Protein AF-A0A7J5QIJ9-F1 (afdb_monomer_lite)

Sequence (38 aa):
EGDPEGGIAPGTAFEDIPDDWVCPLCGVGKDDFEVQED

Organism: NCBI:txid371601

InterPro domains:
  IPR018527 Rubredoxin, iron-binding site [PS00202] (17-27)
  IPR024934 Rubredoxin-like domain [PS50903] (1-36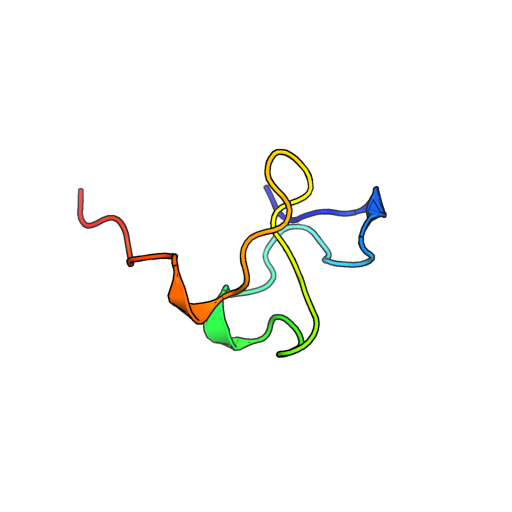)
  IPR024935 Rubredoxin domain [PF00301] (1-33)
  IPR024935 Rubredoxin domain [cd00730] (1-35)
  IPR050526 Rubredoxin electron transfer [PTHR47627] (1-36)

Secondary structure (DSSP, 8-state):
--BTTTTB-TT--GGGS-TT-B-TTT--BGGG--PPP-

pLDDT: mean 94.57, std 4.88, range [71.06, 98.0]

Foldseek 3Di:
DFDVVQPTDPPDDLVNDDQCDADPVPRHTSVPDDDDDD

Structure (mmCIF, N/CA/C/O backbone):
data_AF-A0A7J5QIJ9-F1
#
_entry.id   AF-A0A7J5QIJ9-F1
#
loop_
_atom_site.group_PDB
_atom_site.id
_atom_site.type_symbol
_atom_site.label_atom_id
_atom_site.label_alt_id
_atom_site.label_comp_id
_atom_site.label_asym_id
_atom_site.label_entity_id
_atom_site.label_seq_id
_atom_site.pdbx_PDB_ins_code
_atom_site.Cartn_x
_atom_site.Cartn_y
_atom_site.Cartn_z
_atom_site.occupancy
_atom_site.B_iso_or_equiv
_atom_site.auth_seq_id
_atom_site.auth_comp_id
_atom_site.auth_asym_id
_atom_site.auth_atom_id
_atom_site.pdbx_PDB_model_num
ATOM 1 N N . GLU A 1 1 ? 3.144 3.896 5.881 1.00 81.88 1 GLU A N 1
ATOM 2 C CA . GLU A 1 1 ? 4.599 3.892 5.595 1.00 81.88 1 GLU A CA 1
ATOM 3 C C . GLU A 1 1 ? 4.973 3.394 4.188 1.00 81.88 1 GLU A C 1
ATOM 5 O O . GLU A 1 1 ? 6.156 3.382 3.872 1.00 81.88 1 GLU A O 1
ATOM 10 N N . GLY A 1 2 ? 4.020 3.092 3.293 1.00 91.62 2 GLY A N 1
ATOM 11 C CA . GLY A 1 2 ? 4.338 2.394 2.035 1.00 91.62 2 GLY A CA 1
ATOM 12 C C . GLY A 1 2 ? 4.698 0.921 2.279 1.00 91.62 2 GLY A C 1
ATOM 13 O O . GLY A 1 2 ? 4.555 0.438 3.400 1.00 91.62 2 GLY A O 1
ATOM 14 N N . ASP A 1 3 ? 5.165 0.236 1.235 1.00 96.12 3 ASP A N 1
ATOM 15 C CA . ASP A 1 3 ? 5.676 -1.147 1.250 1.00 96.12 3 ASP A CA 1
ATOM 16 C C . ASP A 1 3 ? 6.870 -1.263 0.272 1.00 96.12 3 ASP A C 1
ATOM 18 O O . ASP A 1 3 ? 6.715 -1.706 -0.868 1.00 96.12 3 ASP A O 1
ATOM 22 N N . PRO A 1 4 ? 8.073 -0.795 0.664 1.00 95.31 4 PRO A N 1
ATOM 23 C CA . PRO A 1 4 ? 9.211 -0.702 -0.252 1.00 95.31 4 PRO A CA 1
ATOM 24 C C . PRO A 1 4 ? 9.724 -2.053 -0.764 1.00 95.31 4 PRO A C 1
ATOM 26 O O . PRO A 1 4 ? 10.262 -2.115 -1.868 1.00 95.31 4 PRO A O 1
ATOM 29 N N . GLU A 1 5 ? 9.566 -3.127 0.014 1.00 92.56 5 GLU A N 1
ATOM 30 C CA . GLU A 1 5 ? 9.945 -4.486 -0.398 1.00 92.56 5 GLU A CA 1
ATOM 31 C C . GLU A 1 5 ? 8.987 -5.027 -1.471 1.00 92.56 5 GLU A C 1
ATOM 33 O O . GLU A 1 5 ? 9.433 -5.698 -2.402 1.00 92.56 5 GLU A O 1
ATOM 38 N N . GLY A 1 6 ? 7.702 -4.659 -1.394 1.00 91.12 6 GLY A N 1
ATOM 39 C CA . GLY A 1 6 ? 6.686 -4.887 -2.427 1.00 91.12 6 GLY A CA 1
ATOM 40 C C . GLY A 1 6 ? 6.664 -3.851 -3.560 1.00 91.12 6 GLY A C 1
ATOM 41 O O . GLY A 1 6 ? 5.792 -3.908 -4.424 1.00 91.12 6 GLY A O 1
ATOM 42 N N . GLY A 1 7 ? 7.607 -2.900 -3.589 1.00 94.56 7 GLY A N 1
ATOM 43 C CA . GLY A 1 7 ? 7.705 -1.877 -4.638 1.00 94.56 7 GLY A CA 1
ATOM 44 C C . GLY A 1 7 ? 6.769 -0.671 -4.473 1.00 94.56 7 GLY A C 1
ATOM 45 O O . GLY A 1 7 ? 6.670 0.151 -5.384 1.00 94.56 7 GLY A O 1
ATOM 46 N N . ILE A 1 8 ? 6.117 -0.524 -3.320 1.00 97.12 8 ILE A N 1
ATOM 47 C CA . ILE A 1 8 ? 5.251 0.610 -2.990 1.00 97.12 8 ILE A CA 1
ATOM 48 C C . ILE A 1 8 ? 6.054 1.645 -2.202 1.00 97.12 8 ILE A C 1
ATOM 50 O O . ILE A 1 8 ? 6.441 1.435 -1.050 1.00 97.12 8 ILE A O 1
ATOM 54 N N . ALA A 1 9 ? 6.318 2.795 -2.815 1.00 97.19 9 ALA A N 1
ATOM 55 C CA . ALA A 1 9 ? 7.090 3.850 -2.173 1.00 97.19 9 ALA A CA 1
ATOM 56 C C . ALA A 1 9 ? 6.350 4.460 -0.959 1.00 97.19 9 ALA A C 1
ATOM 58 O O . ALA A 1 9 ? 5.116 4.497 -0.916 1.00 97.19 9 ALA A O 1
ATOM 59 N N . PRO A 1 10 ? 7.078 5.004 0.032 1.00 97.44 10 PRO A N 1
ATOM 60 C CA . PRO A 1 10 ? 6.464 5.797 1.088 1.00 97.44 10 PRO A CA 1
ATOM 61 C C . PRO A 1 10 ? 5.692 6.990 0.511 1.00 97.44 10 PRO A C 1
ATOM 63 O O . PRO A 1 10 ? 6.205 7.719 -0.337 1.00 97.44 10 PRO A O 1
ATOM 66 N N . GLY A 1 11 ? 4.471 7.207 1.001 1.00 96.06 11 GLY A N 1
ATOM 67 C CA . GLY A 1 11 ? 3.605 8.303 0.555 1.00 96.06 11 GLY A CA 1
ATO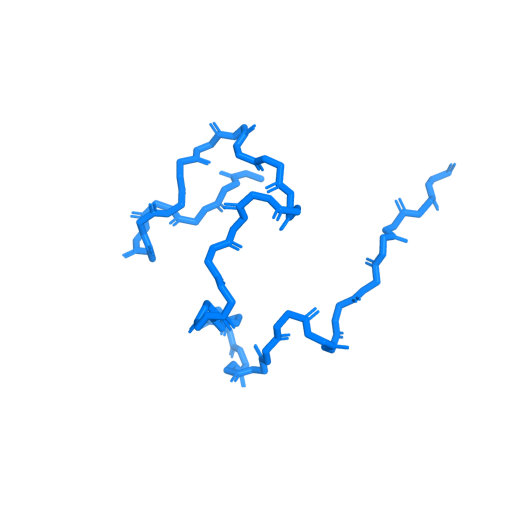M 68 C C . GLY A 1 11 ? 2.731 7.989 -0.664 1.00 96.06 11 GLY A C 1
ATOM 69 O O . GLY A 1 11 ? 1.928 8.839 -1.034 1.00 96.06 11 GLY A O 1
ATOM 70 N N . THR A 1 12 ? 2.833 6.796 -1.260 1.00 96.06 12 THR A N 1
ATOM 71 C CA . THR A 1 12 ? 1.855 6.315 -2.249 1.00 96.06 12 THR A CA 1
ATOM 72 C C . THR A 1 12 ? 0.472 6.211 -1.601 1.00 96.06 12 THR A C 1
ATOM 74 O O . THR A 1 12 ? 0.332 5.600 -0.537 1.00 96.06 12 THR A O 1
ATOM 77 N N . ALA A 1 13 ? -0.544 6.819 -2.220 1.00 95.75 13 ALA A N 1
ATOM 78 C CA . ALA A 1 13 ? -1.924 6.685 -1.768 1.00 95.75 13 ALA A CA 1
ATOM 79 C C . ALA A 1 13 ? -2.407 5.243 -1.978 1.00 95.75 13 ALA A C 1
ATOM 81 O O . ALA A 1 13 ? -2.006 4.587 -2.936 1.00 95.75 13 ALA A O 1
ATOM 82 N N . PHE A 1 14 ? -3.284 4.741 -1.105 1.00 95.62 14 PHE A N 1
ATOM 83 C CA . PHE A 1 14 ? -3.780 3.361 -1.213 1.00 95.62 14 PHE A CA 1
ATOM 84 C C . PHE A 1 14 ? -4.507 3.098 -2.547 1.00 95.62 14 PHE A C 1
ATOM 86 O O . PHE A 1 14 ? -4.405 2.010 -3.110 1.00 95.62 14 PHE A O 1
ATOM 93 N N . GLU A 1 15 ? -5.185 4.115 -3.090 1.00 95.81 15 GLU A N 1
ATOM 94 C CA . GLU A 1 15 ? -5.844 4.059 -4.402 1.00 95.81 15 GLU A CA 1
ATOM 95 C C . GLU A 1 15 ? -4.863 3.887 -5.575 1.00 95.81 15 GLU A C 1
ATOM 97 O O . GLU A 1 15 ? -5.217 3.251 -6.565 1.00 95.81 15 GLU A O 1
ATOM 102 N N . ASP A 1 16 ? -3.623 4.365 -5.431 1.00 97.00 16 ASP A N 1
ATOM 103 C CA . ASP A 1 16 ? -2.576 4.303 -6.460 1.00 97.00 16 ASP A CA 1
ATOM 104 C C . ASP A 1 16 ? -1.758 2.997 -6.417 1.00 97.00 16 ASP A C 1
ATOM 106 O O . ASP A 1 16 ? -0.903 2.763 -7.275 1.00 97.00 16 ASP A O 1
ATOM 110 N N . ILE A 1 17 ? -1.981 2.140 -5.416 1.00 96.75 17 ILE A N 1
ATOM 111 C CA . ILE A 1 17 ? -1.321 0.832 -5.321 1.00 96.75 17 ILE A CA 1
ATOM 112 C C . ILE A 1 17 ? -1.843 -0.080 -6.451 1.00 96.75 17 ILE A C 1
ATOM 114 O O . ILE A 1 17 ? -3.051 -0.091 -6.693 1.00 96.75 17 ILE A O 1
ATOM 118 N N . PRO A 1 18 ? -0.994 -0.875 -7.129 1.00 96.88 18 PRO A N 1
ATOM 119 C CA . PRO A 1 18 ? -1.435 -1.848 -8.131 1.00 96.88 18 PRO A CA 1
ATOM 120 C C . PRO A 1 18 ? -2.499 -2.825 -7.611 1.00 96.88 18 PRO A C 1
ATOM 122 O O . PRO A 1 18 ? -2.450 -3.247 -6.459 1.00 96.88 18 PRO A O 1
ATOM 125 N N . ASP A 1 19 ? -3.448 -3.224 -8.459 1.00 96.44 19 ASP A N 1
ATOM 126 C CA . ASP A 1 19 ? -4.548 -4.117 -8.053 1.00 96.44 19 ASP A CA 1
ATOM 127 C C . ASP A 1 19 ? -4.113 -5.563 -7.761 1.00 96.44 19 ASP A C 1
ATOM 129 O O . ASP A 1 19 ? -4.861 -6.319 -7.148 1.00 96.44 19 ASP A O 1
ATOM 133 N N . ASP A 1 20 ? -2.905 -5.946 -8.176 1.00 95.88 20 ASP A N 1
ATOM 134 C CA . ASP A 1 20 ? -2.275 -7.231 -7.865 1.00 95.88 20 ASP A CA 1
ATOM 135 C C . ASP A 1 20 ? -1.431 -7.206 -6.580 1.00 95.88 20 ASP A C 1
ATOM 137 O O . ASP A 1 20 ? -0.857 -8.231 -6.202 1.00 95.88 20 ASP A O 1
ATOM 141 N N . TRP A 1 21 ? -1.364 -6.065 -5.888 1.00 96.69 21 TRP A N 1
ATOM 142 C CA . TRP A 1 21 ? -0.744 -5.987 -4.571 1.00 96.69 21 TRP A CA 1
ATOM 143 C C . TRP A 1 21 ? -1.521 -6.819 -3.544 1.00 96.69 21 TRP A C 1
ATOM 145 O O . TRP A 1 21 ? -2.754 -6.843 -3.524 1.00 96.69 21 TRP A O 1
ATOM 155 N N . VAL A 1 22 ? -0.776 -7.462 -2.646 1.00 96.88 22 VAL A N 1
ATOM 156 C CA . VAL A 1 22 ? -1.311 -8.236 -1.524 1.00 96.88 22 VAL A CA 1
ATOM 157 C C . VAL A 1 22 ? -0.636 -7.815 -0.229 1.00 96.88 22 VAL A C 1
ATOM 159 O O . VAL A 1 22 ? 0.540 -7.450 -0.219 1.00 96.88 22 VAL A O 1
ATOM 162 N N . CYS A 1 23 ? -1.356 -7.927 0.886 1.00 95.94 23 CYS A N 1
ATOM 163 C CA . CYS A 1 23 ? -0.796 -7.664 2.204 1.00 95.94 23 CYS A CA 1
ATOM 164 C C . CYS A 1 23 ? 0.439 -8.549 2.458 1.00 95.94 23 CYS A C 1
ATOM 166 O O . CYS A 1 23 ? 0.300 -9.778 2.464 1.00 95.94 23 CYS A O 1
ATOM 168 N N . PRO A 1 24 ? 1.620 -7.984 2.772 1.00 95.25 24 PRO A N 1
ATOM 169 C CA . PRO A 1 24 ? 2.841 -8.768 2.978 1.00 95.25 24 PRO A CA 1
ATOM 170 C C . PRO A 1 24 ? 2.784 -9.673 4.220 1.00 95.25 24 PRO A C 1
ATOM 172 O O . PRO A 1 24 ? 3.623 -10.557 4.382 1.00 95.25 24 PRO A O 1
ATOM 175 N N . LEU A 1 25 ? 1.796 -9.478 5.102 1.00 94.94 25 LEU A N 1
ATOM 176 C CA . LEU A 1 25 ? 1.637 -10.260 6.329 1.00 94.94 25 LEU A CA 1
ATOM 177 C C . LEU A 1 25 ? 0.666 -11.437 6.183 1.00 94.94 25 LEU A C 1
ATOM 179 O O . LEU A 1 25 ? 0.888 -12.483 6.790 1.00 94.94 25 LEU A O 1
ATOM 183 N N . CYS A 1 26 ? -0.419 -11.275 5.420 1.00 97.19 26 CYS A N 1
ATOM 184 C CA . CYS A 1 26 ? -1.487 -12.281 5.333 1.00 97.19 26 CYS A CA 1
ATOM 185 C C . CYS A 1 26 ? -1.884 -12.682 3.906 1.00 97.19 26 CYS A C 1
ATOM 187 O O . CYS A 1 26 ? -2.606 -13.662 3.748 1.00 97.19 26 CYS A O 1
ATOM 189 N N . GLY A 1 27 ? -1.404 -11.978 2.877 1.00 96.25 27 GLY A N 1
ATOM 190 C CA . GLY A 1 27 ? -1.621 -12.325 1.471 1.00 96.25 27 GLY A CA 1
ATOM 191 C C . GLY A 1 27 ? -3.010 -12.007 0.913 1.00 96.25 27 GLY A C 1
ATOM 192 O O . GLY A 1 27 ? -3.298 -12.411 -0.209 1.00 96.25 27 GLY A O 1
ATOM 193 N N . VAL A 1 28 ? -3.866 -11.312 1.667 1.00 98.00 28 VAL A N 1
ATOM 194 C CA . VAL A 1 28 ? -5.170 -10.828 1.179 1.00 98.00 28 VAL A CA 1
ATOM 195 C C . VAL A 1 28 ? -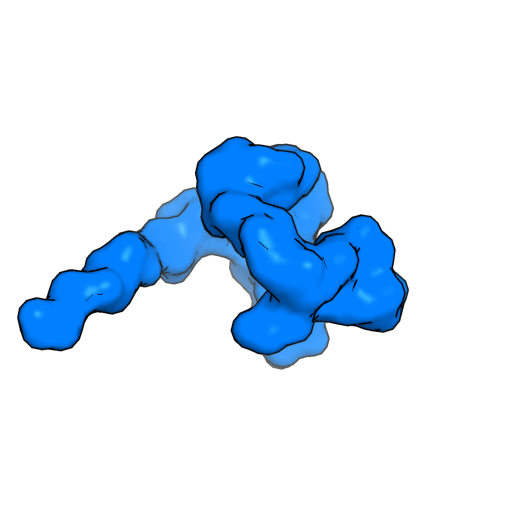5.002 -9.637 0.231 1.00 98.00 28 VAL A C 1
ATOM 197 O O . VAL A 1 28 ? -3.993 -8.927 0.314 1.00 98.00 28 VAL A O 1
ATOM 200 N N . GLY A 1 29 ? -5.963 -9.441 -0.674 1.00 97.56 29 GLY A N 1
ATOM 201 C CA . GLY A 1 29 ? -5.930 -8.388 -1.690 1.00 97.56 29 GLY A CA 1
ATOM 202 C C . GLY A 1 29 ? -6.382 -7.02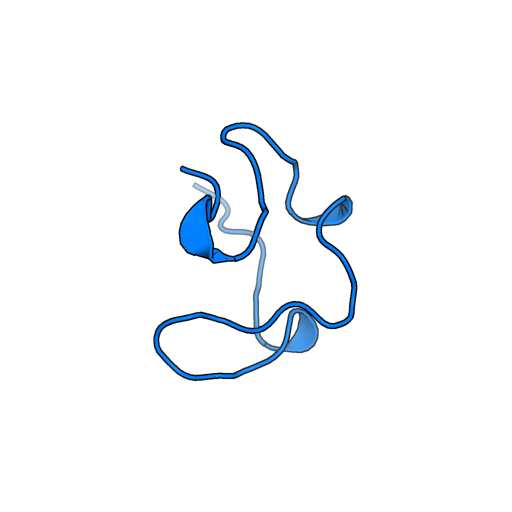5 -1.165 1.00 97.56 29 GLY A C 1
ATOM 203 O O . GLY A 1 29 ? -6.752 -6.875 0.000 1.00 97.56 29 GLY A O 1
ATOM 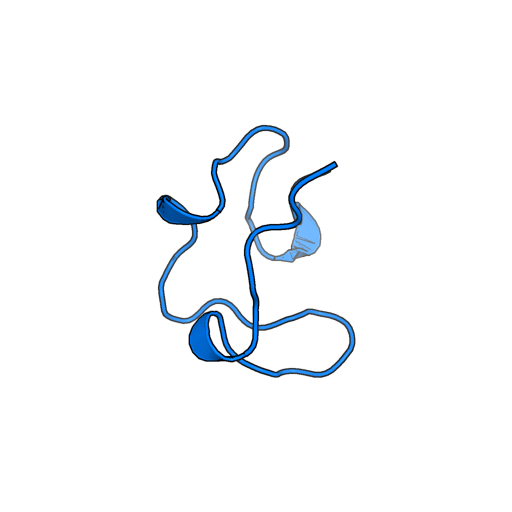204 N N . LYS A 1 30 ? -6.358 -6.007 -2.037 1.00 96.69 30 LYS A N 1
ATOM 205 C CA . LYS A 1 30 ? -6.821 -4.639 -1.716 1.00 96.69 30 LYS A CA 1
ATOM 206 C C . LYS A 1 30 ? -8.300 -4.572 -1.322 1.00 96.69 30 LYS A C 1
ATOM 208 O O . LYS A 1 30 ? -8.703 -3.622 -0.662 1.00 96.69 30 LYS A O 1
ATOM 213 N N . ASP A 1 31 ? -9.098 -5.544 -1.746 1.00 97.06 31 ASP A N 1
ATOM 214 C CA . ASP A 1 31 ? -10.530 -5.659 -1.478 1.00 97.06 31 ASP A CA 1
ATOM 215 C C . ASP A 1 31 ? -10.864 -6.026 -0.024 1.00 97.06 31 ASP A C 1
ATOM 217 O O . ASP A 1 31 ? -11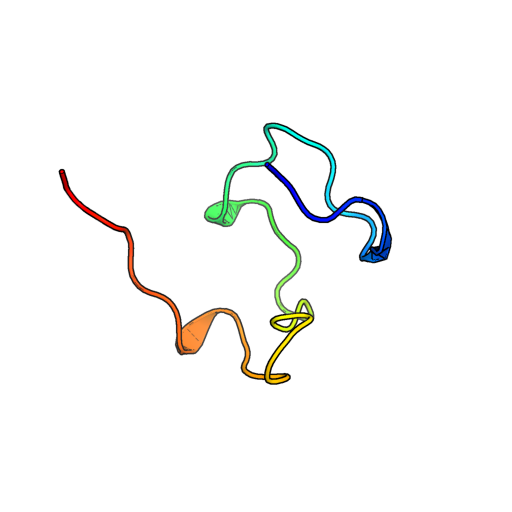.971 -5.742 0.430 1.00 97.06 31 ASP A O 1
ATOM 221 N N . ASP A 1 32 ? -9.907 -6.586 0.719 1.00 97.69 32 ASP A N 1
ATOM 222 C CA . ASP A 1 32 ? -10.042 -6.908 2.146 1.00 97.69 32 ASP A CA 1
ATOM 223 C C . ASP A 1 32 ? -9.668 -5.737 3.082 1.00 97.69 32 ASP A C 1
ATOM 225 O O . ASP A 1 32 ? -9.675 -5.889 4.306 1.00 97.69 32 ASP A O 1
ATOM 229 N N . PHE A 1 33 ? -9.321 -4.567 2.534 1.00 95.88 33 PHE A N 1
ATOM 230 C CA . PHE A 1 33 ? -8.935 -3.381 3.303 1.00 95.88 33 PHE A CA 1
ATOM 231 C C . PHE A 1 33 ? -10.034 -2.319 3.310 1.00 95.88 33 PHE A C 1
ATOM 233 O O . PHE A 1 33 ? -10.737 -2.102 2.324 1.00 95.88 33 PHE A O 1
ATOM 240 N N . GLU A 1 34 ? -10.118 -1.589 4.419 1.00 95.44 34 GLU A N 1
ATOM 241 C CA . GLU A 1 34 ? -10.995 -0.434 4.588 1.00 95.44 34 GLU A CA 1
ATOM 242 C C . GLU A 1 34 ? -10.189 0.813 4.962 1.00 95.44 34 GLU A C 1
ATOM 244 O O . GLU A 1 34 ? -9.124 0.731 5.581 1.00 95.44 34 GLU A O 1
ATOM 249 N N . VAL A 1 35 ? -10.687 1.984 4.557 1.00 93.94 35 VAL A N 1
ATOM 250 C CA . VAL A 1 35 ? -10.089 3.260 4.958 1.00 93.94 35 VAL A CA 1
ATOM 251 C C . VAL A 1 35 ? -10.311 3.429 6.455 1.00 93.94 35 VAL A C 1
ATOM 253 O O . VAL A 1 35 ? -11.448 3.428 6.922 1.00 93.94 35 VAL A O 1
ATOM 256 N N . GLN A 1 36 ? -9.224 3.590 7.203 1.00 91.38 36 GLN A N 1
ATOM 257 C CA . GLN A 1 36 ? -9.308 3.931 8.613 1.00 91.38 36 GLN A CA 1
ATOM 258 C C . GLN A 1 36 ? -9.704 5.407 8.746 1.00 91.38 36 GLN A C 1
ATOM 260 O O . GLN A 1 36 ? -8.968 6.291 8.307 1.00 91.38 36 GLN A O 1
ATOM 265 N N . GLU A 1 37 ? -10.867 5.661 9.339 1.00 88.62 37 GLU A N 1
ATOM 266 C CA . GLU A 1 37 ? -11.289 6.999 9.756 1.00 88.62 37 GLU A CA 1
ATOM 267 C C . GLU A 1 37 ? -10.912 7.182 11.235 1.00 88.62 37 GLU A C 1
ATOM 269 O O . GLU A 1 37 ? -11.373 6.416 12.084 1.00 88.62 37 GLU A O 1
ATOM 274 N N . ASP A 1 38 ? -10.037 8.147 11.537 1.00 71.06 38 ASP A N 1
ATOM 275 C CA . ASP A 1 38 ? -9.712 8.570 12.911 1.00 71.06 38 ASP A CA 1
ATOM 276 C C . ASP A 1 38 ? -10.747 9.568 13.466 1.00 71.06 38 ASP A C 1
ATOM 278 O O . ASP A 1 38 ? -11.149 10.497 12.721 1.00 71.06 38 ASP A O 1
#

Radius of gyration: 9.93 Å; chains: 1; bounding box: 21×21×21 Å

=== Feature glossary ===
Legend for the data blocks above and below:

— What the protein is —

The amino-acid sequence is the protein's primary structure: the linear order of residues from the N-terminus to the C-terminus, written in one-letter code. Everything else here — the 3D coordinates, the secondary structure, the domain annotations — is ultimately a consequence of this string.

Functional annotations link the protein to curated databases. InterPro entries identify conserved domains and families by matching the sequence against member-database signatures (Pfam, PROSITE, CDD, …). Gene Ontology (GO) terms describe molecular function, biological process, and cellular component in a controlled vocabulary. CATH places the structure in a hierarchical fold classification (Class/Architecture/Topology/Homologous-superfamily). The organism is the source species.

— Where its atoms are —

Atomic coordinates in PDBx/mmCIF format — the same representation the Protein Data Bank distributes. Each line of the _atom_site loop places one backbone atom in Cartesian space (units: ångströms, origin: arbitrary).

The six renders are orthographic views along the three Cartesian axes in both directions. Representation (cartoon, sticks, or surface) and color scheme (sequence-rainbow or by-chain) vary across proteins so the training set covers all the common visualization conventions.

— Local backbone conformation —

Eight-state secondary structure (DSSP): H is the canonical α-helix, G the tighter 3₁₀-helix, I the wider π-helix; E/B are β-structure, T and S are turns and bends, and '-' is everything else. DSSP derives these from the pattern of main-chain N–H···O=C hydrogen bonds, not from the sequence.

Three-state secondary structure (P-SEA) collapses the eight DSSP classes into helix (a), strand (b), and coil (c). P-SEA assigns these from Cα geometry alone — distances and angles — without requiring backbone oxygens, so it works on any Cα trace.

φ (phi) and ψ (psi) are the two rotatable backbone dihedrals per residue: φ is the C(i-1)–N–Cα–C torsion, ψ is the N–Cα–C–N(i+1) torsion, both in degrees on (−180°, 180°]. α-helical residues cluster near (−60°, −45°); β-strand residues near (−120°, +130°). A Ramachandran plot is simply a scatter of (φ, ψ) for every residue.

— Global shape and packing —

The geometric summary reports three shape descriptors. Rg (radius of gyration) measures how spread out the Cα atoms are about their centre of mass; compact globular proteins have small Rg, elongated or unfolded ones large. Cα contacts (<8 Å, |i−j|>4) count long-range residue pairs in spatial proximity — high for tightly packed folds, near zero for rods or random coil. The bounding-box extents give the protein's footprint along x, y, z in Å.

SASA measures how much of the protein is reachable by solvent. It is computed by rolling a water-sized probe over the atomic surface and summing the exposed area (Å²). Per-residue SASA distinguishes core (buried, low SASA) from surface (exposed, high SASA) residues; total SASA is a whole-molecule size measure.

Plot images: a contact map (which residues are close in 3D, as an N×N binary image), a Ramachandran scatter (backbone torsion angles, revealing secondary-structure composition at a glance), and — for AlphaFold structures — a PAE heatmap (pairwise prediction confidence).

— Structural neighborhood —

A 3Di character summarizes, for each residue, the relative orientation of the Cα frame of its nearest spatial neighbor. Because it encodes fold topology rather than chemistry, 3Di alignments detect remote structural similarity that sequence alignment misses.

The Foldseek neighbor list gives the closest experimentally determined structures in the PDB, ranked by structural alignment. TM-score near 1 means near-identical fold; near 0.3 means only rough topology match. This is how one finds what a novel AlphaFold prediction most resembles in the solved-structure universe.

— Confidence and disorder —

For AlphaFold models, the B-factor field carries pLDDT — the model's own estimate of local accuracy on a 0–100 scale. Regions with pLDDT<50 should be treated as essentially unmodeled; they often correspond to intrinsically disordered segments.

Crystallographic B-factors measure how much each atom's electron density is smeared out, in Å². They rise in mobile loops and surface residues and fall in the buried interior. In AlphaFold models this column is repurposed to hold pLDDT instead.

Predicted Aligned Error (PAE) is an AlphaFold confidence matrix: entry (i, j) is the expected error in the position of residue j, in ångströms, when the prediction is superimposed on the true structure at residue i. Low PAE within a block of residues means that block is internally rigid and well-predicted; high PAE between two blocks means their relative placement is uncertain even if each block individually is confident.